Protein AF-A0A4P7L1F9-F1 (afdb_monomer_lite)

Organism: NCBI:txid638

Sequence (84 aa):
MLIELGLRVYKAQLEQKDDLFDEYHYRKLMLENTLKINKAVSKILGMQSFAPYLEGKENFEYQKMVNEIREKTKEEIKKLFPEE

InterPro domains:
  IPR007925 Relaxosome protein TraM [PF05261] (1-84)

Foldseek 3Di:
DVVVVVVVVVVVVVVVPDDPDDPVVVVVVVVVVVVVVVVVVLVVLVVQLPDPVCPPPPCSNSVNVVVVVVVVVVVVCCVVPPDD

Secondary structure (DSSP, 8-state):
-HHHHHHHHHHHHHH--S----HHHHHHHHHHHHHHHHHHHHHHHHHHHT-GGGTT-GGG-HHHHHHHHHHHHHHHHHHHS---

Structure (mmCIF, N/CA/C/O backbone):
data_AF-A0A4P7L1F9-F1
#
_entry.id   AF-A0A4P7L1F9-F1
#
loop_
_atom_site.group_PDB
_atom_site.id
_atom_site.type_symbol
_atom_site.label_atom_id
_atom_site.label_alt_id
_atom_site.label_comp_id
_atom_site.label_asym_id
_atom_site.label_entity_id
_atom_site.label_seq_id
_atom_site.pdbx_PDB_ins_code
_atom_site.Cartn_x
_atom_site.Cartn_y
_atom_site.Cartn_z
_atom_site.occupancy
_atom_site.B_iso_or_equiv
_atom_site.auth_seq_id
_atom_site.auth_comp_id
_atom_site.auth_asym_id
_atom_site.auth_atom_id
_atom_site.pdbx_PDB_model_num
ATOM 1 N N . MET A 1 1 ? 13.362 11.229 -42.707 1.00 69.62 1 MET A N 1
ATOM 2 C CA . MET A 1 1 ? 13.077 11.891 -41.410 1.00 69.62 1 MET A CA 1
ATOM 3 C C . MET A 1 1 ? 12.710 10.913 -40.286 1.00 69.62 1 MET A C 1
ATOM 5 O O . MET A 1 1 ? 13.512 10.771 -39.377 1.00 69.62 1 MET A O 1
ATOM 9 N N . LEU A 1 2 ? 11.581 10.185 -40.331 1.00 85.31 2 LEU A N 1
ATOM 10 C CA . LEU A 1 2 ? 11.223 9.220 -39.264 1.00 85.31 2 LEU A CA 1
ATOM 11 C C . LEU A 1 2 ? 12.204 8.040 -39.153 1.00 85.31 2 LEU A C 1
ATOM 13 O O . LEU A 1 2 ? 12.554 7.622 -38.055 1.00 85.31 2 LEU A O 1
ATOM 17 N N . ILE A 1 3 ? 12.702 7.556 -40.293 1.00 87.56 3 ILE A N 1
ATOM 18 C CA . ILE A 1 3 ? 13.665 6.445 -40.346 1.00 87.56 3 ILE A CA 1
ATOM 19 C C . ILE A 1 3 ? 15.007 6.843 -39.717 1.00 87.56 3 ILE A C 1
ATOM 21 O O . ILE A 1 3 ? 15.584 6.083 -38.951 1.00 87.56 3 ILE A O 1
ATOM 25 N N . GLU A 1 4 ? 15.489 8.057 -39.985 1.00 89.75 4 GLU A N 1
ATOM 26 C CA . GLU A 1 4 ? 16.736 8.554 -39.392 1.00 89.75 4 GLU A CA 1
ATOM 27 C C . GLU A 1 4 ? 16.626 8.723 -37.880 1.00 89.75 4 GLU A C 1
ATOM 29 O O . GLU A 1 4 ? 17.574 8.411 -37.164 1.00 89.75 4 GLU A O 1
ATOM 34 N N . LEU A 1 5 ? 15.475 9.195 -37.391 1.00 89.12 5 LEU A N 1
ATOM 35 C CA . LEU A 1 5 ? 15.223 9.293 -35.959 1.00 89.12 5 LEU A CA 1
ATOM 36 C C . LEU A 1 5 ? 15.192 7.898 -35.318 1.00 89.12 5 LEU A C 1
ATOM 38 O O . LEU A 1 5 ? 15.870 7.681 -34.317 1.00 89.12 5 LEU A O 1
ATOM 42 N N . GLY A 1 6 ? 14.496 6.938 -35.938 1.00 89.00 6 GLY A N 1
ATOM 43 C CA . GLY A 1 6 ? 14.466 5.545 -35.484 1.00 89.00 6 GLY A CA 1
ATOM 44 C C . GLY A 1 6 ? 15.856 4.907 -35.436 1.00 89.00 6 GLY A C 1
ATOM 45 O O . GLY A 1 6 ? 16.204 4.266 -34.450 1.00 89.00 6 GLY A O 1
ATOM 46 N N . LEU A 1 7 ? 16.695 5.156 -36.446 1.00 90.50 7 LEU A N 1
ATOM 47 C CA . LEU A 1 7 ? 18.074 4.661 -36.482 1.00 90.50 7 LEU A CA 1
ATOM 48 C C . LEU A 1 7 ? 18.966 5.298 -35.407 1.00 90.50 7 LEU A C 1
ATOM 50 O O . LEU A 1 7 ? 19.841 4.620 -34.873 1.00 90.50 7 LEU A O 1
ATOM 54 N N . ARG A 1 8 ? 18.761 6.580 -35.070 1.00 89.38 8 ARG A N 1
ATOM 55 C CA . ARG A 1 8 ? 19.491 7.235 -33.969 1.00 89.38 8 ARG A CA 1
ATOM 56 C C . ARG A 1 8 ? 19.092 6.662 -32.611 1.00 89.38 8 ARG A C 1
ATOM 58 O O . ARG A 1 8 ? 19.974 6.355 -31.819 1.00 89.38 8 ARG A O 1
ATOM 65 N 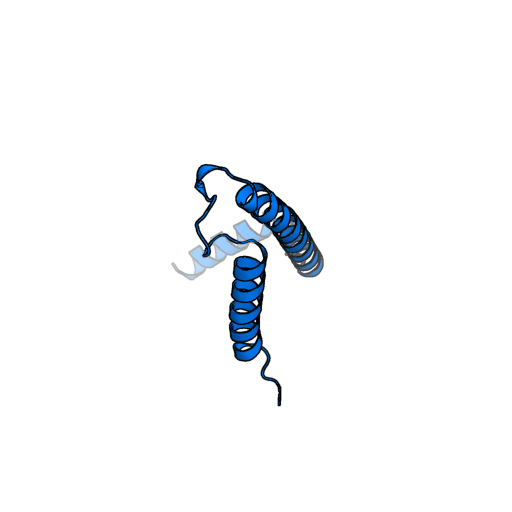N . VAL A 1 9 ? 17.792 6.479 -32.368 1.00 87.69 9 VAL A N 1
ATOM 66 C CA . VAL A 1 9 ? 17.280 5.888 -31.118 1.00 87.69 9 VAL A CA 1
ATOM 67 C C . VAL A 1 9 ? 17.743 4.442 -30.972 1.00 87.69 9 VAL A C 1
ATOM 69 O O . VAL A 1 9 ? 18.220 4.066 -29.909 1.00 87.69 9 VAL A O 1
ATOM 72 N N . TYR A 1 10 ? 17.684 3.656 -32.048 1.00 86.38 10 TYR A N 1
ATOM 73 C CA . TYR A 1 10 ? 18.148 2.273 -32.035 1.00 86.38 10 TYR A CA 1
ATOM 74 C C . TYR A 1 10 ? 19.638 2.170 -31.689 1.00 86.38 10 TYR A C 1
ATOM 76 O O . TYR A 1 10 ? 20.010 1.377 -30.833 1.00 86.38 10 TYR A O 1
ATOM 84 N N . LYS A 1 11 ? 20.495 3.008 -32.293 1.00 87.62 11 LYS A N 1
ATOM 85 C CA . LYS A 1 11 ? 21.926 3.058 -31.944 1.00 87.62 11 LYS A CA 1
ATOM 86 C C . LYS A 1 11 ? 22.146 3.445 -30.481 1.00 87.62 11 LYS A C 1
ATOM 88 O O . LYS A 1 11 ? 22.919 2.777 -29.806 1.00 87.62 11 LYS A O 1
ATOM 93 N N . ALA A 1 12 ? 21.423 4.451 -29.988 1.00 86.12 12 ALA A N 1
ATOM 94 C CA . ALA A 1 12 ? 21.503 4.869 -28.589 1.00 86.12 12 ALA A CA 1
ATOM 95 C C . ALA A 1 12 ? 21.083 3.749 -27.615 1.00 86.12 12 ALA A C 1
ATOM 97 O O . ALA A 1 12 ? 21.748 3.534 -26.607 1.00 86.12 12 ALA A O 1
ATOM 98 N N . GLN A 1 13 ? 20.026 2.991 -27.933 1.00 80.44 13 GLN A N 1
ATOM 99 C CA . GLN A 1 13 ? 19.594 1.829 -27.144 1.00 80.44 13 GLN A CA 1
ATOM 100 C C . GLN A 1 13 ? 20.597 0.670 -27.196 1.00 80.44 13 GLN A C 1
ATOM 102 O O . GLN A 1 13 ? 20.724 -0.071 -26.232 1.00 80.44 13 GLN A O 1
ATOM 107 N N . LEU A 1 14 ? 21.318 0.507 -28.306 1.00 81.88 14 LEU A N 1
ATOM 108 C CA . LEU A 1 14 ? 22.298 -0.568 -28.488 1.00 81.88 14 LEU A CA 1
ATOM 109 C C . LEU A 1 14 ? 23.627 -0.277 -27.771 1.00 81.88 14 LEU A C 1
ATOM 111 O O . LEU A 1 14 ? 24.324 -1.207 -27.370 1.00 81.88 14 LEU A O 1
ATOM 115 N N . GLU A 1 15 ? 23.974 1.003 -27.608 1.00 82.31 15 GLU A N 1
ATOM 116 C CA . GLU A 1 15 ? 25.094 1.471 -26.778 1.00 82.31 15 GLU A CA 1
ATOM 117 C C . GLU A 1 15 ? 24.781 1.345 -25.275 1.00 82.31 15 GLU A C 1
ATOM 119 O O . GLU A 1 15 ? 25.679 1.048 -24.486 1.00 82.31 15 GLU A O 1
ATOM 124 N N . GLN A 1 16 ? 23.505 1.471 -24.888 1.00 71.88 16 GLN A N 1
ATOM 125 C CA . GLN A 1 16 ? 22.981 1.117 -23.564 1.00 71.88 16 GLN A CA 1
ATOM 126 C C . GLN A 1 16 ? 22.865 -0.412 -23.421 1.00 71.88 16 GLN A C 1
ATOM 128 O O . GLN A 1 16 ? 21.785 -0.993 -23.434 1.00 71.88 16 GLN A O 1
ATOM 133 N N . LYS A 1 17 ? 24.004 -1.100 -23.304 1.00 60.41 17 LYS A N 1
ATOM 134 C CA . LYS A 1 17 ? 24.048 -2.562 -23.119 1.00 60.41 17 LYS A CA 1
ATOM 135 C C . LYS A 1 17 ? 23.682 -3.055 -21.716 1.00 60.41 17 LYS A C 1
ATOM 137 O O . LYS A 1 17 ? 23.751 -4.261 -21.489 1.00 60.41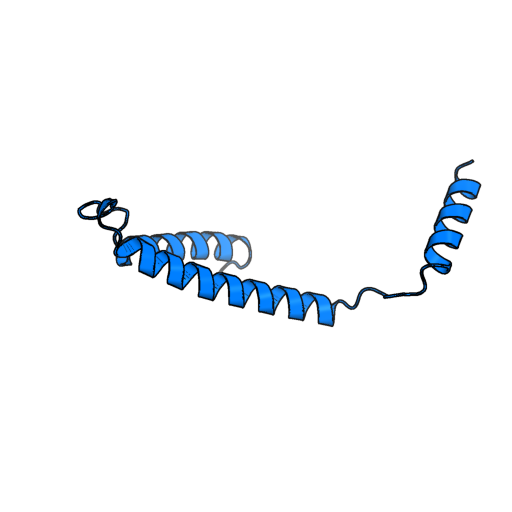 17 LYS A O 1
ATOM 142 N N . ASP A 1 18 ? 23.287 -2.170 -20.808 1.00 62.31 18 ASP A N 1
ATOM 143 C CA . ASP A 1 18 ? 23.081 -2.532 -19.411 1.00 62.31 18 ASP A CA 1
ATOM 144 C C . ASP A 1 18 ? 21.592 -2.582 -19.045 1.00 62.31 18 ASP A C 1
ATOM 146 O O . ASP A 1 18 ? 20.845 -1.620 -19.219 1.00 62.31 18 ASP A O 1
ATOM 150 N N . ASP A 1 19 ? 21.225 -3.761 -18.540 1.00 62.62 19 ASP A N 1
ATOM 151 C CA . ASP A 1 19 ? 19.936 -4.241 -18.040 1.00 62.62 19 ASP A CA 1
ATOM 152 C C . ASP A 1 19 ? 18.775 -4.351 -19.040 1.00 62.62 19 ASP A C 1
ATOM 154 O O . ASP A 1 19 ? 17.878 -3.512 -19.145 1.00 62.62 19 ASP A O 1
ATOM 158 N N . LEU A 1 20 ? 18.699 -5.529 -19.674 1.00 73.75 20 LEU A N 1
ATOM 159 C CA . LEU A 1 20 ? 17.398 -6.128 -19.967 1.00 73.75 20 LEU A CA 1
ATOM 160 C C . LEU A 1 20 ? 16.596 -6.162 -18.661 1.00 73.75 20 LEU A C 1
ATOM 162 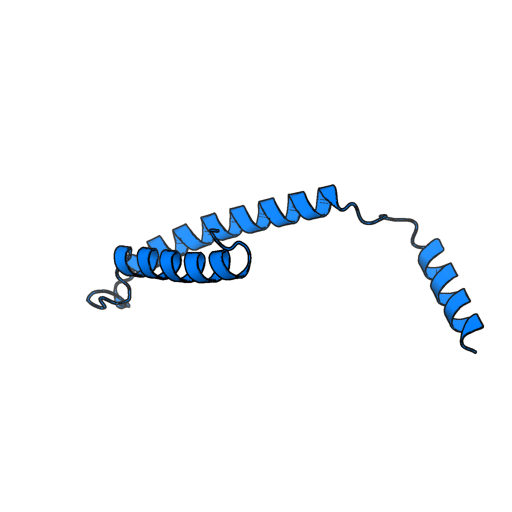O O . LEU A 1 20 ? 17.056 -6.716 -17.666 1.00 73.75 20 LEU A O 1
ATOM 166 N N . PHE A 1 21 ? 15.406 -5.567 -18.669 1.00 84.12 21 PHE A N 1
ATOM 167 C CA . PHE A 1 21 ? 14.539 -5.525 -17.498 1.00 84.12 21 PHE A CA 1
ATOM 168 C C . PHE A 1 21 ? 14.270 -6.939 -16.960 1.00 84.12 21 PHE A C 1
ATOM 170 O O . PHE A 1 21 ? 13.568 -7.731 -17.594 1.00 84.12 21 PHE A O 1
ATOM 177 N N . ASP A 1 22 ? 14.814 -7.242 -15.780 1.00 89.19 22 ASP A N 1
ATOM 178 C CA . ASP A 1 22 ? 14.520 -8.482 -15.070 1.00 89.19 22 ASP A CA 1
ATOM 179 C C . ASP A 1 22 ? 13.180 -8.350 -14.341 1.00 89.19 22 ASP A C 1
ATOM 181 O O . ASP A 1 22 ? 13.064 -7.791 -13.243 1.00 89.19 22 ASP A O 1
ATOM 185 N N . GLU A 1 23 ? 12.150 -8.907 -14.970 1.00 90.62 23 GLU A N 1
ATOM 186 C CA . GLU A 1 23 ? 10.798 -8.929 -14.435 1.00 90.62 23 GLU A CA 1
ATOM 187 C C . GLU A 1 23 ? 10.709 -9.638 -13.073 1.00 90.62 23 GLU A C 1
ATOM 189 O O . GLU A 1 23 ? 9.941 -9.210 -12.205 1.00 90.62 23 GLU A O 1
ATOM 194 N N . TYR A 1 24 ? 11.495 -10.694 -12.844 1.00 94.38 24 TYR A N 1
ATOM 195 C CA . TYR A 1 24 ? 11.466 -11.425 -11.580 1.00 94.38 24 TYR A CA 1
ATOM 196 C C . TYR A 1 24 ? 12.086 -10.599 -10.454 1.00 94.38 24 TYR A C 1
ATOM 198 O O . TYR A 1 24 ? 11.482 -10.466 -9.382 1.00 94.38 24 TYR A O 1
ATOM 206 N N . HIS A 1 25 ? 13.253 -9.995 -10.702 1.00 93.00 25 HIS A N 1
ATOM 207 C CA . HIS A 1 25 ? 13.883 -9.097 -9.737 1.00 93.00 25 HIS A CA 1
ATOM 208 C C . HIS A 1 25 ? 12.975 -7.908 -9.407 1.00 93.00 25 HIS A C 1
ATOM 210 O O . HIS A 1 25 ? 12.771 -7.599 -8.231 1.00 93.00 25 HIS A O 1
ATOM 216 N N . TYR A 1 26 ? 12.356 -7.303 -10.424 1.00 94.88 26 TYR A N 1
ATOM 217 C CA . TYR A 1 26 ? 11.416 -6.202 -10.239 1.00 94.88 26 TYR A CA 1
ATOM 218 C C . TYR A 1 26 ? 10.211 -6.602 -9.381 1.00 94.88 26 TYR A C 1
ATOM 220 O O . TYR A 1 26 ? 9.918 -5.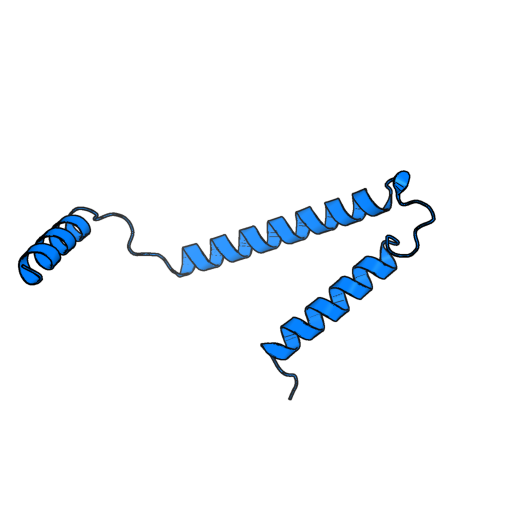945 -8.380 1.00 94.88 26 TYR A O 1
ATOM 228 N N . ARG A 1 27 ? 9.527 -7.703 -9.719 1.00 96.00 27 ARG A N 1
ATOM 229 C CA . ARG A 1 27 ? 8.353 -8.179 -8.965 1.00 96.00 27 ARG A CA 1
ATOM 230 C C . ARG A 1 27 ? 8.710 -8.492 -7.512 1.00 96.00 27 ARG A C 1
ATOM 232 O O . ARG A 1 27 ? 7.958 -8.126 -6.609 1.00 96.00 27 ARG A O 1
ATOM 239 N N . LYS A 1 28 ? 9.868 -9.120 -7.275 1.00 97.31 28 LYS A N 1
ATOM 240 C CA . LYS A 1 28 ? 10.371 -9.411 -5.926 1.00 97.31 28 LYS A CA 1
ATOM 241 C C . LYS A 1 28 ? 10.621 -8.128 -5.133 1.00 97.31 28 LYS A C 1
ATOM 243 O O . LYS A 1 28 ? 10.141 -8.014 -4.007 1.00 97.31 28 LYS A O 1
ATOM 248 N N . LEU A 1 29 ? 11.337 -7.170 -5.723 1.00 96.81 29 LEU A N 1
ATOM 249 C CA . LEU A 1 29 ? 11.656 -5.892 -5.089 1.00 96.81 29 LEU A CA 1
ATOM 250 C C . LEU A 1 29 ? 10.387 -5.105 -4.745 1.00 96.81 29 LEU A C 1
ATOM 252 O O . LEU A 1 29 ? 10.253 -4.595 -3.632 1.00 96.81 29 LEU A O 1
ATOM 256 N N . MET A 1 30 ? 9.438 -5.041 -5.680 1.00 97.19 30 MET A N 1
ATOM 257 C CA . MET A 1 30 ? 8.160 -4.364 -5.471 1.00 97.19 30 MET A CA 1
ATOM 258 C C . MET A 1 30 ? 7.367 -5.007 -4.335 1.00 97.19 30 MET A C 1
ATOM 260 O O . MET A 1 30 ? 6.946 -4.303 -3.420 1.00 97.19 30 MET A O 1
ATOM 264 N N . LEU A 1 31 ? 7.229 -6.337 -4.332 1.00 97.00 31 LEU A N 1
ATOM 265 C CA . LEU A 1 31 ? 6.512 -7.049 -3.274 1.00 97.00 31 LEU A CA 1
ATOM 266 C C . LEU A 1 31 ? 7.158 -6.829 -1.900 1.00 97.00 31 LEU A C 1
ATOM 268 O O . LEU A 1 31 ? 6.465 -6.523 -0.928 1.00 97.00 31 LEU A O 1
ATOM 272 N N . GLU A 1 32 ? 8.483 -6.949 -1.813 1.00 97.12 32 GLU A N 1
ATOM 273 C CA . GLU A 1 32 ? 9.220 -6.745 -0.567 1.00 97.12 32 GLU A CA 1
ATOM 274 C C . GLU A 1 32 ? 9.016 -5.326 -0.018 1.00 97.12 32 GLU A C 1
ATOM 276 O O . GLU A 1 32 ? 8.735 -5.150 1.172 1.00 97.12 32 GLU A O 1
ATOM 281 N N . ASN A 1 33 ? 9.104 -4.313 -0.881 1.00 97.81 33 ASN A N 1
ATOM 282 C CA . ASN A 1 33 ? 8.903 -2.922 -0.491 1.00 97.81 33 ASN A CA 1
ATOM 283 C C . ASN A 1 33 ? 7.460 -2.656 -0.052 1.00 97.81 33 ASN A C 1
ATOM 285 O O . ASN A 1 33 ? 7.253 -2.042 0.996 1.00 97.81 33 ASN A O 1
ATOM 289 N N . THR A 1 34 ? 6.464 -3.168 -0.777 1.00 97.56 34 THR A N 1
ATOM 290 C CA . THR A 1 34 ? 5.052 -3.037 -0.391 1.00 97.56 34 THR A CA 1
ATOM 291 C C . THR A 1 34 ? 4.787 -3.662 0.980 1.00 97.56 34 THR A C 1
ATOM 293 O O . THR A 1 34 ? 4.129 -3.041 1.817 1.00 97.56 34 THR A O 1
ATOM 296 N N . LEU A 1 35 ? 5.350 -4.841 1.266 1.00 96.75 35 LEU A N 1
ATOM 297 C CA . LEU A 1 35 ? 5.205 -5.496 2.571 1.00 96.75 35 LEU A CA 1
ATOM 298 C C . LEU A 1 35 ? 5.900 -4.719 3.699 1.00 96.75 35 LEU A C 1
ATOM 300 O O . LEU A 1 35 ? 5.332 -4.561 4.784 1.00 96.75 35 LEU A O 1
ATOM 304 N N . LYS A 1 36 ? 7.110 -4.198 3.457 1.00 97.25 36 LYS A N 1
ATOM 305 C CA . LYS A 1 36 ? 7.832 -3.360 4.430 1.00 97.25 36 LYS A CA 1
ATOM 306 C C . LYS A 1 36 ? 7.055 -2.088 4.758 1.00 97.25 36 LYS A C 1
ATOM 308 O O . LYS A 1 36 ? 6.925 -1.752 5.936 1.00 97.25 36 LYS A O 1
ATOM 313 N N . ILE A 1 37 ? 6.516 -1.416 3.741 1.00 97.38 37 ILE A N 1
ATOM 314 C CA . ILE A 1 37 ? 5.711 -0.201 3.904 1.00 97.38 37 ILE A CA 1
ATOM 315 C C . ILE A 1 37 ? 4.436 -0.516 4.681 1.00 97.38 37 ILE A C 1
ATOM 317 O O . ILE A 1 37 ? 4.161 0.164 5.664 1.00 97.38 37 ILE A O 1
ATOM 321 N N . ASN A 1 38 ? 3.702 -1.569 4.310 1.00 94.75 38 ASN A N 1
ATOM 322 C CA . ASN A 1 38 ? 2.483 -1.963 5.016 1.00 94.75 38 ASN A CA 1
ATOM 323 C C . ASN A 1 38 ? 2.758 -2.176 6.515 1.00 94.75 38 ASN A C 1
ATOM 325 O O . ASN A 1 38 ? 2.123 -1.548 7.360 1.00 94.75 38 ASN A O 1
ATOM 329 N N . LYS A 1 39 ? 3.807 -2.940 6.847 1.00 94.38 39 LYS A N 1
ATOM 330 C CA . LYS A 1 39 ? 4.220 -3.178 8.237 1.00 94.38 39 LYS A CA 1
ATOM 331 C C . LYS A 1 39 ? 4.626 -1.897 8.973 1.00 94.38 39 LYS A C 1
ATOM 333 O O . LYS A 1 39 ? 4.341 -1.763 10.164 1.00 94.38 39 LYS A O 1
ATOM 338 N N . ALA A 1 40 ? 5.326 -0.978 8.308 1.00 96.50 40 ALA A N 1
ATOM 339 C CA . ALA A 1 40 ? 5.719 0.298 8.899 1.00 96.50 40 ALA A CA 1
ATOM 340 C C . ALA A 1 40 ? 4.497 1.190 9.172 1.00 96.50 40 ALA A C 1
ATOM 342 O O . ALA A 1 40 ? 4.344 1.697 10.282 1.00 96.50 40 ALA A O 1
ATOM 343 N N . VAL A 1 41 ? 3.592 1.312 8.200 1.00 95.19 41 VAL A N 1
ATOM 344 C CA . VAL A 1 41 ? 2.375 2.127 8.302 1.00 95.19 41 VAL A CA 1
ATOM 345 C C . VAL A 1 41 ? 1.421 1.578 9.363 1.00 95.19 41 VAL A C 1
ATOM 347 O O . VAL A 1 41 ? 0.887 2.363 10.140 1.00 95.19 41 VAL A O 1
ATOM 350 N N . SER A 1 42 ? 1.271 0.256 9.503 1.00 92.06 42 SER A N 1
ATOM 351 C CA . SER A 1 42 ? 0.462 -0.327 10.588 1.00 92.06 42 SER A CA 1
ATOM 352 C C . SER A 1 42 ? 0.977 0.055 11.978 1.00 92.06 42 SER A C 1
ATOM 354 O O . SER A 1 42 ? 0.187 0.315 12.883 1.00 92.06 42 SER A O 1
ATOM 356 N N . LYS A 1 43 ? 2.302 0.133 12.163 1.00 92.81 43 LYS A N 1
ATOM 357 C CA . LYS A 1 43 ? 2.889 0.600 13.429 1.00 92.81 43 LYS A CA 1
ATOM 358 C C . LYS A 1 43 ? 2.632 2.087 13.658 1.00 92.81 43 LYS A C 1
ATOM 360 O O . LYS A 1 43 ? 2.314 2.464 14.780 1.00 92.81 43 LYS A O 1
ATOM 365 N N . ILE A 1 44 ? 2.748 2.908 12.612 1.00 92.81 44 ILE A N 1
ATOM 366 C CA . ILE A 1 44 ? 2.444 4.346 12.676 1.00 92.81 44 ILE A CA 1
ATOM 367 C C . ILE A 1 44 ? 0.976 4.560 13.060 1.00 92.81 44 ILE A C 1
ATOM 369 O O . ILE A 1 44 ? 0.704 5.361 13.948 1.00 92.81 44 ILE A O 1
ATOM 373 N N . LEU A 1 45 ? 0.049 3.798 12.473 1.00 90.00 45 LEU A N 1
ATOM 374 C CA . LEU A 1 45 ? -1.371 3.836 12.827 1.00 90.00 45 LEU A CA 1
ATOM 375 C C . LEU A 1 45 ? -1.597 3.493 14.307 1.00 90.00 45 LEU A C 1
ATOM 377 O O . LEU A 1 45 ? -2.338 4.184 15.003 1.00 90.00 45 LEU A O 1
ATOM 381 N N . GLY A 1 46 ? -0.911 2.461 14.809 1.00 87.38 46 GLY A N 1
ATOM 382 C CA . GLY A 1 46 ? -0.921 2.123 16.233 1.00 87.38 46 GLY A CA 1
ATOM 383 C C . GLY A 1 46 ? -0.423 3.278 17.108 1.00 87.38 46 GLY A C 1
ATOM 384 O O . GLY A 1 46 ? -1.100 3.659 18.057 1.00 87.38 46 GLY A O 1
ATOM 385 N N . MET A 1 47 ? 0.712 3.894 16.766 1.00 88.88 47 MET A N 1
ATOM 386 C CA . MET A 1 47 ? 1.239 5.060 17.494 1.00 88.88 47 MET A CA 1
ATOM 387 C C . MET A 1 47 ? 0.273 6.251 17.474 1.00 88.88 47 MET A C 1
ATOM 389 O O . MET A 1 47 ? 0.088 6.902 18.498 1.00 88.88 47 MET A O 1
ATOM 393 N N . GLN A 1 48 ? -0.365 6.520 16.332 1.00 86.19 48 GLN A N 1
ATOM 394 C CA . GLN A 1 48 ? -1.346 7.597 16.197 1.00 86.19 48 GLN A CA 1
ATOM 395 C C . GLN A 1 48 ? -2.573 7.366 17.076 1.00 86.19 48 GLN A C 1
ATOM 397 O O . GLN A 1 48 ? -3.087 8.324 17.639 1.00 86.19 48 GLN A O 1
ATOM 402 N N . SER A 1 49 ? -3.000 6.117 17.272 1.00 82.38 49 SER A N 1
ATOM 403 C CA . SER A 1 49 ? -4.147 5.821 18.140 1.00 82.38 49 S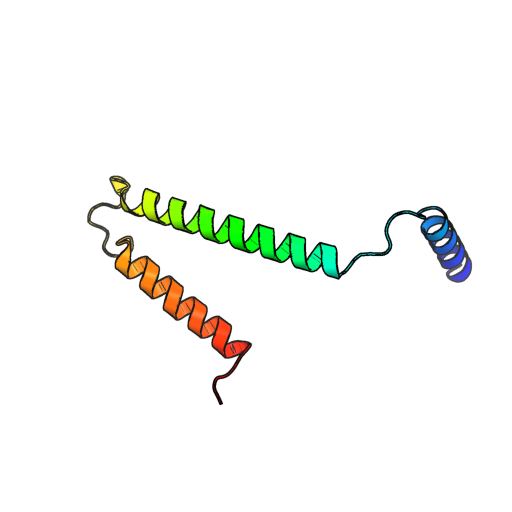ER A CA 1
ATOM 404 C C . SER A 1 49 ? -3.937 6.206 19.613 1.00 82.38 49 SER A C 1
ATOM 406 O O . SER A 1 49 ? -4.911 6.438 20.320 1.00 82.38 49 SER A O 1
ATOM 408 N N . PHE A 1 50 ? -2.686 6.343 20.068 1.00 82.81 50 PHE A N 1
ATOM 409 C CA . PHE A 1 50 ? -2.347 6.817 21.417 1.00 82.81 50 PHE A CA 1
ATOM 410 C C . PHE A 1 50 ? -2.134 8.335 21.501 1.00 82.81 50 PHE A C 1
ATOM 412 O O . PHE A 1 50 ? -1.719 8.847 22.541 1.00 82.81 50 PHE A O 1
ATOM 419 N N . ALA A 1 51 ? -2.349 9.070 20.410 1.00 85.06 51 ALA A N 1
ATOM 420 C CA . ALA A 1 51 ? -2.084 10.495 20.392 1.00 85.06 51 ALA A CA 1
ATOM 421 C C . ALA A 1 51 ? -3.137 11.271 21.215 1.00 85.06 51 ALA A C 1
ATOM 423 O O . ALA A 1 51 ? -4.333 11.150 20.948 1.00 85.06 51 ALA A O 1
ATOM 424 N N . PRO A 1 52 ? -2.721 12.146 22.151 1.00 81.94 52 PRO A N 1
ATOM 425 C CA . PRO A 1 52 ? -3.632 12.807 23.093 1.00 81.94 52 PRO A CA 1
ATOM 426 C C . PRO A 1 52 ? -4.634 13.758 22.416 1.00 81.94 52 PRO A C 1
ATOM 428 O O . PRO A 1 52 ? -5.719 13.998 22.926 1.00 81.94 52 PRO A O 1
ATOM 431 N N . TYR A 1 53 ? -4.323 14.274 21.222 1.00 82.50 53 TYR A N 1
ATOM 432 C CA . TYR A 1 53 ? -5.240 15.127 20.447 1.00 82.50 53 TYR A CA 1
ATOM 433 C C . TYR A 1 53 ? -6.358 14.351 19.714 1.00 82.50 53 TYR A C 1
ATOM 435 O O . TYR A 1 53 ? -7.220 14.958 19.061 1.00 82.50 53 TYR A O 1
ATOM 443 N N . LEU A 1 54 ? -6.323 13.016 19.773 1.00 77.56 54 LEU A N 1
ATOM 444 C CA . LEU A 1 54 ? -7.348 12.110 19.245 1.00 77.56 54 LEU A CA 1
ATOM 445 C C . LEU A 1 54 ? -8.169 11.447 20.358 1.00 77.56 54 LEU A C 1
ATOM 447 O O . LEU A 1 54 ? -9.132 10.742 20.062 1.00 77.56 54 LEU A O 1
ATOM 451 N N . GLU A 1 55 ? -7.835 11.704 21.622 1.00 72.38 55 GLU A N 1
ATOM 452 C CA . GLU A 1 55 ? -8.552 11.169 22.773 1.00 72.38 55 GLU A CA 1
ATOM 453 C C . GLU A 1 55 ? -10.013 11.659 22.778 1.00 72.38 55 GLU A C 1
ATOM 455 O O . GLU A 1 55 ? -10.300 12.834 22.542 1.00 72.38 55 GLU A O 1
ATOM 460 N N . GLY A 1 56 ? -10.958 10.732 22.962 1.00 71.81 56 GLY A N 1
ATOM 461 C CA . GLY A 1 56 ? -12.399 11.007 22.891 1.00 71.81 56 GLY A CA 1
ATOM 462 C C . GLY A 1 56 ? -12.980 11.131 21.475 1.00 71.81 56 GLY A C 1
ATOM 463 O O . GLY A 1 56 ? -14.191 11.293 21.331 1.00 71.81 56 GLY A O 1
ATOM 464 N N . LYS A 1 57 ? -12.164 11.029 20.415 1.00 80.50 57 LYS A N 1
ATOM 465 C CA . LYS A 1 57 ? -12.666 10.965 19.035 1.00 80.50 57 LYS A CA 1
ATOM 466 C C . LYS A 1 57 ? -12.867 9.516 18.617 1.00 80.50 57 LYS A C 1
ATOM 468 O O . LYS A 1 57 ? -11.942 8.869 18.135 1.00 80.50 57 LYS A O 1
ATOM 473 N N . GLU A 1 58 ? -14.106 9.050 18.713 1.00 73.38 58 GLU A N 1
ATOM 474 C CA . GLU A 1 58 ? -14.496 7.681 18.355 1.00 73.38 58 GLU A CA 1
ATOM 475 C C . GLU A 1 58 ? -14.020 7.232 16.960 1.00 73.38 58 GLU A C 1
ATOM 477 O O . GLU A 1 58 ? -13.647 6.080 16.776 1.00 73.38 58 GLU A O 1
ATOM 482 N N . ASN A 1 59 ? -13.961 8.136 15.978 1.00 75.00 59 ASN A N 1
ATOM 483 C CA . ASN A 1 59 ? -13.513 7.809 14.616 1.00 75.00 59 ASN A CA 1
ATOM 484 C C . ASN A 1 59 ? -12.034 7.383 14.536 1.00 75.00 59 ASN A C 1
ATOM 486 O O . ASN A 1 59 ? -11.630 6.760 13.560 1.00 75.00 59 ASN A O 1
ATOM 490 N N . PHE A 1 60 ? -11.227 7.728 15.543 1.00 76.88 60 PHE A N 1
ATOM 491 C CA . PHE A 1 60 ? -9.798 7.413 15.612 1.00 76.88 60 PHE A CA 1
ATOM 492 C C . PHE A 1 60 ? -9.490 6.317 16.638 1.00 76.88 60 PHE A C 1
ATOM 494 O O . PHE A 1 60 ? -8.327 6.062 16.955 1.00 76.88 60 PHE A O 1
ATOM 501 N N . GLU A 1 61 ? -10.518 5.627 17.139 1.00 83.25 61 GLU A N 1
ATOM 502 C CA . GLU A 1 61 ? -10.325 4.400 17.902 1.00 83.25 61 GLU A CA 1
ATOM 503 C C . GLU A 1 61 ? -9.692 3.334 17.008 1.00 83.25 61 GLU A C 1
ATOM 505 O O . GLU A 1 61 ? -10.178 3.030 15.915 1.00 83.25 61 GLU A O 1
ATOM 510 N N . TYR A 1 62 ? -8.618 2.717 17.499 1.00 83.06 62 TYR A N 1
ATOM 511 C CA . TYR A 1 62 ? -7.840 1.741 16.738 1.00 83.06 62 TYR A CA 1
ATOM 512 C C . TYR A 1 62 ? -8.705 0.617 16.148 1.00 83.06 62 TYR A C 1
ATOM 514 O O . TYR A 1 62 ? -8.549 0.259 14.983 1.00 83.06 62 TYR A O 1
ATOM 522 N N . GLN A 1 63 ? -9.663 0.095 16.922 1.00 84.25 63 GLN A N 1
ATOM 523 C CA . GLN A 1 63 ? -10.555 -0.976 16.469 1.00 84.25 63 GLN A CA 1
ATOM 524 C C . GLN A 1 63 ? -11.456 -0.542 15.305 1.00 84.25 63 GLN A C 1
ATOM 526 O O . GLN A 1 63 ? -11.608 -1.292 14.340 1.00 84.25 63 GLN A O 1
ATOM 531 N N . LYS A 1 64 ? -12.020 0.671 15.364 1.00 87.12 64 LYS A N 1
ATOM 532 C CA . LYS A 1 64 ? -12.868 1.215 14.294 1.00 87.12 64 LYS A CA 1
ATOM 533 C C . LYS A 1 64 ? -12.053 1.468 13.027 1.00 87.12 64 LYS A C 1
ATOM 535 O O . LYS A 1 64 ? -12.464 1.019 11.961 1.00 87.12 64 LYS A O 1
ATOM 540 N N . MET A 1 65 ? -10.861 2.059 13.153 1.00 87.94 65 MET A N 1
ATOM 541 C CA . MET A 1 65 ? -9.960 2.281 12.014 1.00 87.94 65 MET A CA 1
ATOM 542 C C . MET A 1 65 ? -9.546 0.967 11.334 1.00 87.94 65 MET A C 1
ATOM 544 O O . MET A 1 65 ? -9.579 0.867 10.110 1.00 87.94 65 MET A O 1
ATOM 548 N N . VAL A 1 66 ? -9.189 -0.067 12.105 1.00 89.94 66 VAL A N 1
ATOM 549 C CA . VAL A 1 66 ? -8.815 -1.381 11.550 1.00 89.94 66 VAL A CA 1
ATOM 550 C C . VAL A 1 66 ? -9.987 -2.033 10.811 1.00 89.94 66 VAL A C 1
ATOM 552 O O . VAL A 1 66 ? -9.793 -2.581 9.725 1.00 89.94 66 VAL A O 1
ATOM 555 N N . ASN A 1 67 ? -11.199 -1.951 11.364 1.00 91.00 67 ASN A N 1
ATOM 556 C CA . ASN A 1 67 ? -12.395 -2.491 10.718 1.00 91.00 67 ASN A CA 1
ATOM 557 C C . ASN A 1 67 ? -12.736 -1.738 9.426 1.00 91.00 67 ASN A C 1
ATOM 559 O O . ASN A 1 67 ? -12.999 -2.372 8.407 1.00 91.00 67 ASN A O 1
ATOM 563 N N . GLU A 1 68 ? -12.663 -0.407 9.432 1.00 92.00 68 GLU A N 1
ATOM 564 C CA . GLU A 1 68 ? -12.890 0.411 8.238 1.00 92.00 68 GLU A CA 1
ATOM 565 C C . GLU A 1 68 ? -11.878 0.088 7.127 1.00 92.00 68 GLU A C 1
ATOM 567 O O . GLU A 1 68 ? -12.262 -0.108 5.973 1.00 92.00 68 GLU A O 1
ATOM 572 N N . ILE A 1 69 ? -10.588 -0.029 7.470 1.00 91.94 69 ILE A N 1
ATOM 573 C CA . ILE A 1 69 ? -9.539 -0.426 6.519 1.00 91.94 69 ILE A CA 1
ATOM 574 C C . ILE A 1 69 ? -9.843 -1.810 5.939 1.00 91.94 69 ILE A C 1
ATOM 576 O O . ILE A 1 69 ? -9.708 -2.007 4.730 1.00 91.94 69 ILE A O 1
ATOM 580 N N . ARG A 1 70 ? -10.265 -2.766 6.775 1.00 92.69 70 ARG A N 1
ATOM 581 C CA . ARG A 1 70 ? -10.592 -4.129 6.341 1.00 92.69 70 ARG A CA 1
ATOM 582 C C . ARG A 1 70 ? -11.749 -4.149 5.347 1.00 92.69 70 ARG A C 1
ATOM 584 O O . ARG A 1 70 ? -11.616 -4.796 4.310 1.00 92.69 70 ARG A O 1
ATOM 591 N N . GLU A 1 71 ? -12.845 -3.453 5.637 1.00 94.31 71 GLU A N 1
ATOM 592 C CA . GLU A 1 71 ? -14.016 -3.435 4.753 1.00 94.31 71 GLU A CA 1
ATOM 593 C C . GLU A 1 71 ? -13.708 -2.733 3.427 1.00 94.31 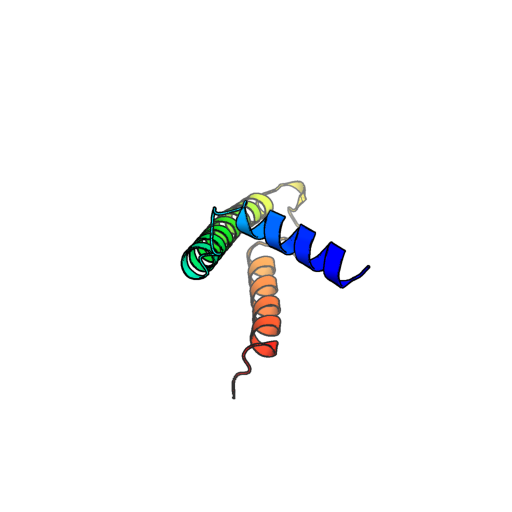71 GLU A C 1
ATOM 595 O O . GLU A 1 71 ? -13.936 -3.319 2.370 1.00 94.31 71 GLU A O 1
ATOM 600 N N . LYS A 1 72 ? -13.057 -1.561 3.451 1.00 94.06 72 LYS A N 1
ATOM 601 C CA . LYS A 1 72 ? -12.625 -0.881 2.214 1.00 94.06 72 LYS A CA 1
ATOM 602 C C . LYS A 1 72 ? -11.685 -1.745 1.377 1.00 94.06 72 LYS A C 1
ATOM 604 O O . LYS A 1 72 ? -11.833 -1.840 0.163 1.00 94.06 72 LYS A O 1
ATOM 609 N N . THR A 1 73 ? -10.727 -2.416 2.018 1.00 93.25 73 THR A N 1
ATOM 610 C CA . THR A 1 73 ? -9.804 -3.315 1.309 1.00 93.25 73 THR A CA 1
ATOM 611 C C . THR A 1 73 ? -10.554 -4.498 0.697 1.00 93.25 73 THR A C 1
ATOM 613 O O . THR A 1 73 ? -10.261 -4.893 -0.428 1.00 93.25 73 THR A O 1
ATOM 616 N N . LYS A 1 74 ? -11.546 -5.053 1.402 1.00 93.12 74 LYS A N 1
ATOM 617 C CA . LYS A 1 74 ? -12.389 -6.142 0.897 1.00 93.12 74 LYS A CA 1
ATOM 618 C C . LYS A 1 74 ? -13.186 -5.714 -0.336 1.00 93.12 74 LYS A C 1
ATOM 620 O O . LYS A 1 74 ? -13.272 -6.488 -1.283 1.00 93.12 74 LYS A O 1
ATOM 625 N N . GLU A 1 75 ? -13.741 -4.505 -0.342 1.00 93.69 75 GLU A N 1
ATOM 626 C CA . GLU A 1 75 ? -14.446 -3.950 -1.505 1.00 93.69 75 GLU A CA 1
ATOM 627 C C . GLU A 1 75 ? -13.529 -3.829 -2.728 1.00 93.69 75 GLU A C 1
ATOM 629 O O . GLU A 1 75 ? -13.915 -4.241 -3.820 1.00 93.69 75 GLU A O 1
ATOM 634 N N . GLU A 1 76 ? -12.301 -3.333 -2.554 1.00 93.00 76 GLU A N 1
ATOM 635 C CA . GLU A 1 76 ? -11.329 -3.243 -3.652 1.00 93.00 76 GLU A CA 1
ATOM 636 C C . GLU A 1 76 ? -10.869 -4.620 -4.144 1.00 93.00 76 GLU A C 1
ATOM 638 O O . GLU A 1 76 ? -10.784 -4.848 -5.352 1.00 93.00 76 GLU A O 1
ATOM 643 N N . ILE A 1 77 ? -10.636 -5.570 -3.231 1.00 93.38 77 ILE A N 1
ATOM 644 C CA . ILE A 1 77 ? -10.284 -6.947 -3.600 1.00 93.38 77 ILE A CA 1
ATOM 645 C C . ILE A 1 77 ? -11.412 -7.576 -4.413 1.00 93.38 77 ILE A C 1
ATOM 647 O O . ILE A 1 77 ? -11.132 -8.153 -5.456 1.00 93.38 77 ILE A O 1
ATOM 651 N N . LYS A 1 78 ? -12.676 -7.413 -4.006 1.00 94.38 78 LYS A N 1
ATOM 652 C CA . LYS A 1 78 ? -13.831 -7.976 -4.722 1.00 94.38 78 LYS A CA 1
ATOM 653 C C . LYS A 1 78 ? -13.979 -7.461 -6.154 1.00 94.38 78 LYS A C 1
ATOM 655 O O . LYS A 1 78 ? -14.458 -8.202 -7.005 1.00 94.38 78 LYS A O 1
ATOM 660 N N . LYS A 1 79 ? -13.577 -6.216 -6.440 1.00 93.88 79 LYS A N 1
ATOM 661 C CA . LYS A 1 79 ? -13.610 -5.659 -7.807 1.00 93.88 79 LYS A CA 1
ATOM 662 C C . LYS A 1 79 ? -12.630 -6.365 -8.745 1.00 93.88 79 LYS A C 1
ATOM 664 O O . LYS A 1 79 ? -12.914 -6.492 -9.931 1.00 93.88 79 LYS A O 1
ATOM 669 N N . LEU A 1 80 ? -11.474 -6.777 -8.223 1.00 92.88 80 LEU A N 1
ATOM 670 C CA . LEU A 1 80 ? -10.405 -7.418 -8.996 1.00 92.88 80 LEU A CA 1
ATOM 671 C C . LEU A 1 80 ? -10.487 -8.951 -8.955 1.00 92.88 80 LEU A C 1
ATOM 673 O O . LEU A 1 80 ? -10.120 -9.610 -9.924 1.00 92.88 80 LEU A O 1
ATOM 677 N N . PHE A 1 81 ? -10.982 -9.501 -7.847 1.00 94.12 81 PHE A N 1
ATOM 678 C CA . PHE A 1 81 ? -11.111 -10.926 -7.555 1.00 94.12 81 PHE A CA 1
ATOM 679 C C . PHE A 1 81 ? -12.517 -11.202 -6.986 1.00 94.12 81 PHE A C 1
ATOM 681 O O . PHE A 1 81 ? -12.686 -11.253 -5.764 1.00 94.12 81 PHE A O 1
ATOM 688 N N . PRO A 1 82 ? -13.544 -11.329 -7.845 1.00 89.44 82 PRO A N 1
ATOM 689 C CA . PRO A 1 82 ? -14.899 -11.649 -7.408 1.00 89.44 82 PRO A CA 1
ATOM 690 C C . PRO A 1 82 ? -14.931 -13.025 -6.732 1.00 89.44 82 PRO A C 1
ATOM 692 O O . PRO A 1 82 ? -14.325 -13.973 -7.228 1.00 89.44 82 PRO A O 1
ATOM 695 N N . GLU A 1 83 ? -15.636 -13.132 -5.607 1.00 82.06 83 GLU A N 1
ATOM 696 C CA . GLU A 1 83 ? -16.063 -14.436 -5.091 1.00 82.06 83 GLU A CA 1
ATOM 697 C C . GLU A 1 83 ? -17.197 -14.906 -6.017 1.00 82.06 83 GLU A C 1
ATOM 699 O O . GLU A 1 83 ? -18.139 -14.137 -6.217 1.00 82.06 83 GLU A O 1
ATOM 704 N N . GLU A 1 84 ? -17.053 -16.076 -6.652 1.00 62.69 84 GLU A N 1
ATOM 705 C CA . GLU A 1 84 ? -18.100 -16.680 -7.503 1.00 62.69 84 GLU A CA 1
ATOM 706 C C . GLU A 1 84 ? -19.477 -16.705 -6.821 1.00 62.69 84 GLU A C 1
ATOM 708 O O . GLU A 1 84 ? -19.544 -17.020 -5.607 1.00 62.69 84 GLU A O 1
#

pLDDT: mean 87.25, std 8.98, range [60.41, 97.81]

Radius of gyration: 23.4 Å; chains: 1; bounding box: 43×32×64 Å